Protein AF-A0AA35JV94-F1 (afdb_monomer)

Nearest PDB structures (foldseek):
  1pcf-assembly1_A  TM=8.964E-01  e=5.454E-06  Homo sapiens
  4usg-assembly1_B  TM=8.393E-01  e=4.532E-05  Homo sapiens
  2phe-assembly1_A  TM=7.866E-01  e=9.789E-05  Homo sapiens
  5xyi-assembly1_V  TM=4.281E-01  e=4.138E+00  Trichomonas vaginalis
  3jbo-assembly1_Z  TM=2.261E-01  e=2.816E+00  Plasmodium falciparum 3D7

Sequence (53 aa):
MSVFVILKVKVLIDIREYWMDQEGEMKPGRKGISLNPEQWSQLKEQITDIDEA

Structure (mmCIF, N/CA/C/O backbone):
data_AF-A0AA35JV94-F1
#
_entry.id   AF-A0AA35JV94-F1
#
loop_
_atom_site.group_PDB
_atom_site.id
_atom_site.type_symbol
_atom_site.label_atom_id
_atom_site.label_alt_id
_atom_site.label_comp_id
_atom_site.label_asym_id
_atom_site.label_entity_id
_atom_site.label_seq_id
_atom_site.pdbx_PDB_ins_code
_atom_site.Cartn_x
_atom_site.Cartn_y
_atom_site.Cartn_z
_atom_site.occupancy
_atom_site.B_iso_or_equiv
_atom_site.auth_seq_id
_atom_site.auth_comp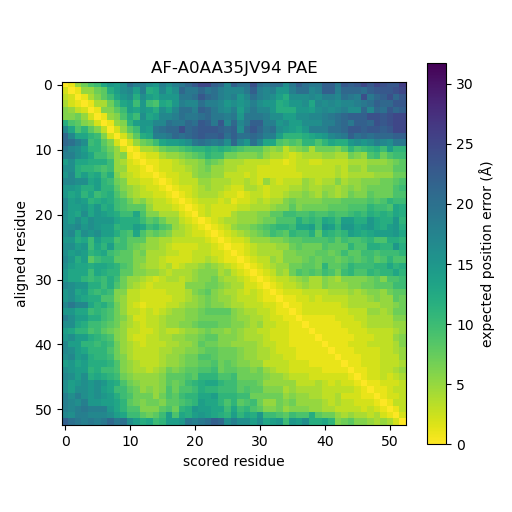_id
_atom_site.auth_asym_id
_atom_site.auth_atom_id
_atom_site.pdbx_PDB_model_num
ATOM 1 N N . MET A 1 1 ? -3.405 -9.710 -11.533 1.00 38.06 1 MET A N 1
ATOM 2 C CA . MET A 1 1 ? -2.173 -10.479 -11.256 1.00 38.06 1 MET A CA 1
ATOM 3 C C . MET A 1 1 ? -1.357 -9.669 -10.254 1.00 38.06 1 MET A C 1
ATOM 5 O O . MET A 1 1 ? -0.773 -8.671 -10.649 1.00 38.06 1 MET A O 1
ATOM 9 N N . SER A 1 2 ? -1.416 -9.995 -8.960 1.00 40.81 2 SER A N 1
ATOM 10 C CA . SER A 1 2 ? -0.720 -9.225 -7.915 1.00 40.81 2 SER A CA 1
ATOM 11 C C . SER A 1 2 ? 0.730 -9.695 -7.805 1.00 40.81 2 SER A C 1
ATOM 13 O O . SER A 1 2 ? 0.975 -10.875 -7.562 1.00 40.81 2 SER A O 1
ATOM 15 N N . VAL A 1 3 ? 1.683 -8.789 -8.024 1.00 50.56 3 VAL A N 1
ATOM 16 C CA . VAL A 1 3 ? 3.123 -9.080 -7.973 1.00 50.56 3 VAL A CA 1
ATOM 17 C C . VAL A 1 3 ? 3.636 -8.739 -6.575 1.00 50.56 3 VAL A C 1
ATOM 19 O O . VAL A 1 3 ? 3.669 -7.575 -6.197 1.00 50.56 3 VAL A O 1
ATOM 22 N N . PHE A 1 4 ? 4.026 -9.754 -5.803 1.00 51.12 4 PHE A N 1
ATOM 23 C CA . PHE A 1 4 ? 4.642 -9.587 -4.484 1.00 51.12 4 PHE A CA 1
ATOM 24 C C . PHE A 1 4 ? 6.169 -9.662 -4.618 1.00 51.12 4 PHE A C 1
ATOM 26 O O . PHE A 1 4 ? 6.698 -10.666 -5.091 1.00 51.12 4 PHE A O 1
ATOM 33 N N . VAL A 1 5 ? 6.886 -8.618 -4.190 1.00 55.91 5 VAL A N 1
ATOM 34 C CA . VAL A 1 5 ? 8.361 -8.573 -4.182 1.00 55.91 5 VAL A CA 1
ATOM 35 C C . VAL A 1 5 ? 8.863 -8.668 -2.739 1.00 55.91 5 VAL A C 1
ATOM 37 O O . VAL A 1 5 ? 8.515 -7.837 -1.906 1.00 55.91 5 VAL A O 1
ATOM 40 N N . ILE A 1 6 ? 9.695 -9.670 -2.433 1.00 48.50 6 ILE A N 1
ATOM 41 C CA . ILE A 1 6 ? 10.268 -9.887 -1.092 1.00 48.50 6 ILE A CA 1
ATOM 42 C C . ILE A 1 6 ? 11.684 -9.293 -1.045 1.00 48.50 6 ILE A C 1
ATOM 44 O O . ILE A 1 6 ? 12.613 -9.848 -1.631 1.00 48.50 6 ILE A O 1
ATOM 48 N N . LEU A 1 7 ? 11.869 -8.182 -0.324 1.00 44.56 7 LEU A N 1
ATOM 49 C CA . LEU A 1 7 ? 13.186 -7.600 -0.027 1.00 44.56 7 LEU A CA 1
ATOM 50 C C . LEU A 1 7 ? 13.697 -8.075 1.346 1.00 44.56 7 LEU A C 1
ATOM 52 O O . LEU A 1 7 ? 12.984 -8.082 2.348 1.00 44.56 7 LEU A O 1
ATOM 56 N N . LYS A 1 8 ? 14.957 -8.519 1.368 1.00 52.47 8 LYS A N 1
ATOM 57 C CA . LYS A 1 8 ? 15.639 -9.203 2.478 1.00 52.47 8 LYS A CA 1
ATOM 58 C C . LYS A 1 8 ? 15.497 -8.421 3.805 1.00 52.47 8 LYS A C 1
ATOM 60 O O . LYS A 1 8 ? 15.953 -7.289 3.910 1.00 52.47 8 LYS A O 1
ATOM 65 N N . VAL A 1 9 ? 14.922 -9.085 4.818 1.00 54.44 9 VAL A N 1
ATOM 66 C CA . VAL A 1 9 ? 14.804 -8.724 6.258 1.00 54.44 9 VAL A CA 1
ATOM 67 C C . VAL A 1 9 ? 13.549 -7.951 6.711 1.00 54.44 9 VAL A C 1
ATOM 69 O O . VAL A 1 9 ? 13.229 -8.003 7.896 1.00 54.44 9 VAL A O 1
ATOM 72 N N . LYS A 1 10 ? 12.735 -7.354 5.832 1.00 61.22 10 LYS A N 1
ATOM 73 C CA . LYS A 1 10 ? 11.404 -6.841 6.229 1.00 61.22 10 LYS A CA 1
ATOM 74 C C . LYS A 1 10 ? 10.376 -7.181 5.158 1.00 61.22 10 LYS A C 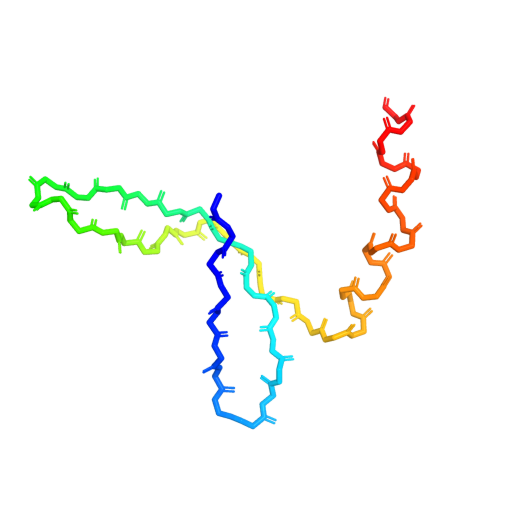1
ATOM 76 O O . LYS A 1 10 ? 10.525 -6.765 4.016 1.00 61.22 10 LYS A O 1
ATOM 81 N N . VAL A 1 11 ? 9.347 -7.947 5.528 1.00 72.88 11 VAL A N 1
ATOM 82 C CA . VAL A 1 11 ? 8.193 -8.194 4.652 1.00 72.88 11 VAL A CA 1
ATOM 83 C C . VAL A 1 11 ? 7.526 -6.844 4.415 1.00 72.88 11 VAL A C 1
ATOM 85 O O . VAL A 1 11 ? 6.957 -6.271 5.338 1.00 72.88 11 VAL A O 1
ATOM 88 N N . LEU A 1 12 ? 7.661 -6.315 3.206 1.00 80.94 12 LEU A N 1
ATOM 89 C CA . LEU A 1 12 ? 6.999 -5.098 2.758 1.00 80.94 12 LEU A CA 1
ATOM 90 C C . LEU A 1 12 ? 6.088 -5.468 1.594 1.00 80.94 12 LEU A C 1
ATOM 92 O O . LEU A 1 12 ? 6.434 -6.310 0.766 1.00 80.94 12 LEU A O 1
ATOM 96 N N . ILE A 1 13 ? 4.918 -4.849 1.552 1.00 83.56 13 ILE A N 1
ATOM 97 C CA . ILE A 1 13 ? 3.922 -5.044 0.507 1.00 83.56 13 ILE A CA 1
ATOM 98 C C . ILE A 1 13 ? 4.018 -3.845 -0.429 1.00 83.56 13 ILE A C 1
ATOM 100 O O . ILE A 1 13 ? 3.588 -2.748 -0.088 1.00 83.56 13 ILE A O 1
ATOM 104 N N . ASP A 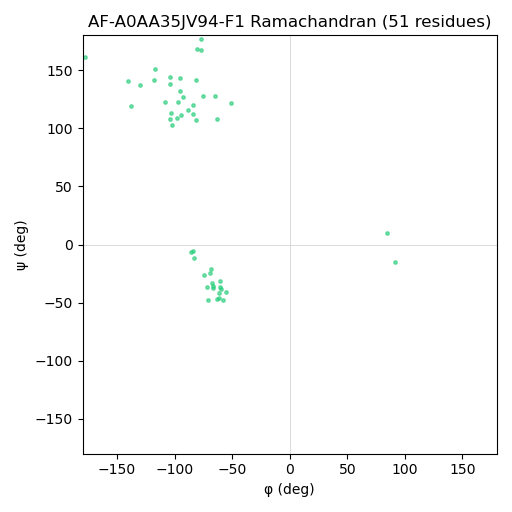1 14 ? 4.649 -4.042 -1.586 1.00 85.00 14 ASP A N 1
ATOM 105 C CA . ASP A 1 14 ? 4.781 -3.010 -2.619 1.00 85.00 14 ASP A CA 1
ATOM 106 C C . ASP A 1 14 ? 3.569 -3.062 -3.558 1.00 85.00 14 ASP A C 1
ATOM 108 O O . ASP A 1 14 ? 3.343 -4.055 -4.248 1.00 85.00 14 ASP A O 1
ATOM 112 N N . ILE A 1 15 ? 2.782 -1.990 -3.569 1.00 86.44 15 ILE A N 1
ATOM 113 C CA . ILE A 1 15 ? 1.675 -1.775 -4.500 1.00 86.44 15 ILE A CA 1
ATOM 114 C C . ILE A 1 15 ? 2.168 -0.754 -5.515 1.00 86.44 15 ILE A C 1
ATOM 116 O O . ILE A 1 15 ? 2.336 0.421 -5.189 1.00 86.44 15 ILE A O 1
ATOM 120 N N . ARG A 1 16 ? 2.432 -1.192 -6.745 1.00 87.44 16 ARG A N 1
ATOM 121 C CA . ARG A 1 16 ? 3.062 -0.358 -7.770 1.00 87.44 16 ARG A CA 1
ATOM 122 C C . ARG A 1 16 ? 2.454 -0.590 -9.137 1.00 87.44 16 ARG A C 1
ATOM 124 O O . ARG A 1 16 ? 2.172 -1.723 -9.517 1.00 87.44 16 ARG A O 1
ATOM 131 N N . GLU A 1 17 ? 2.297 0.496 -9.880 1.00 84.75 17 GLU A N 1
ATOM 132 C CA . GLU A 1 17 ? 1.932 0.451 -11.288 1.00 84.75 17 GLU A CA 1
ATOM 133 C C . GLU A 1 17 ? 3.150 0.026 -12.109 1.00 84.75 17 GLU A C 1
ATOM 135 O O . GLU A 1 17 ? 4.229 0.608 -11.986 1.00 84.75 17 GLU A O 1
ATOM 140 N N . TYR A 1 18 ? 2.981 -0.992 -12.946 1.00 87.44 18 TYR A N 1
ATOM 141 C CA . TYR A 1 18 ? 3.992 -1.413 -13.908 1.00 87.44 18 TYR A CA 1
ATOM 142 C C . TYR A 1 18 ? 3.580 -0.946 -15.295 1.00 87.44 18 TYR A C 1
ATOM 144 O O . TYR A 1 18 ? 2.397 -0.946 -15.633 1.00 87.44 18 TYR A O 1
ATOM 152 N N . TRP A 1 19 ? 4.564 -0.569 -16.098 1.00 85.12 19 TRP A N 1
ATOM 153 C CA . TRP A 1 19 ? 4.379 -0.275 -17.511 1.00 85.12 19 TRP A CA 1
ATOM 154 C C . TRP A 1 19 ? 5.193 -1.267 -18.336 1.00 85.12 19 TRP A C 1
ATOM 156 O O . TRP A 1 19 ? 6.204 -1.794 -17.868 1.00 85.12 19 TRP A O 1
ATOM 166 N N . MET A 1 20 ? 4.712 -1.549 -19.542 1.00 89.75 20 MET A N 1
ATOM 167 C CA . MET A 1 20 ? 5.398 -2.411 -20.496 1.00 89.75 20 MET A CA 1
ATOM 168 C C . MET A 1 20 ? 6.252 -1.531 -21.404 1.00 89.75 20 MET A C 1
ATOM 170 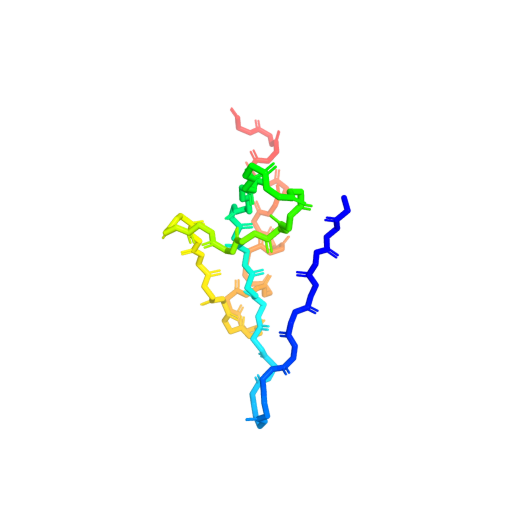O O . MET A 1 20 ? 5.746 -0.551 -21.959 1.00 89.75 20 MET A O 1
ATOM 174 N N . ASP A 1 21 ? 7.541 -1.840 -21.509 1.00 86.12 21 ASP A N 1
ATOM 175 C CA . ASP A 1 21 ? 8.420 -1.159 -22.454 1.00 86.12 21 ASP A CA 1
ATOM 176 C C . ASP A 1 21 ? 8.210 -1.651 -23.894 1.00 86.12 21 ASP A C 1
ATOM 178 O O . ASP A 1 21 ? 7.376 -2.516 -24.174 1.00 86.12 21 ASP A O 1
ATOM 182 N N . GLN A 1 22 ? 8.920 -1.031 -24.837 1.00 87.12 22 GLN A N 1
ATOM 183 C CA . GLN A 1 22 ? 8.817 -1.379 -26.256 1.00 87.12 22 GLN A CA 1
ATOM 184 C C . GLN A 1 22 ? 9.395 -2.772 -26.547 1.00 87.12 22 GLN A C 1
ATOM 186 O O . GLN A 1 22 ? 9.023 -3.385 -27.547 1.00 87.12 22 GLN A O 1
ATOM 191 N N . GLU A 1 23 ? 10.262 -3.281 -25.668 1.00 87.75 23 GLU A N 1
ATOM 192 C CA . GLU A 1 23 ? 10.811 -4.634 -25.707 1.00 87.75 23 GLU A CA 1
ATOM 193 C C . GLU A 1 23 ? 9.896 -5.687 -25.044 1.00 87.75 23 GLU A C 1
ATOM 195 O O . GLU A 1 23 ? 10.162 -6.886 -25.145 1.00 87.75 23 GLU A O 1
ATOM 200 N N . GLY A 1 24 ? 8.790 -5.268 -24.420 1.00 87.06 24 GLY A N 1
ATOM 201 C CA . GLY A 1 24 ? 7.835 -6.145 -23.742 1.00 87.06 24 GLY A CA 1
ATOM 202 C C . GLY A 1 24 ? 8.212 -6.506 -22.301 1.00 87.06 24 GLY A C 1
ATOM 203 O O . GLY A 1 24 ? 7.560 -7.366 -21.703 1.00 87.06 24 GLY A O 1
ATOM 204 N N . GLU A 1 25 ? 9.229 -5.876 -21.709 1.00 88.00 25 GLU A N 1
ATOM 205 C CA . GLU A 1 25 ? 9.565 -6.057 -20.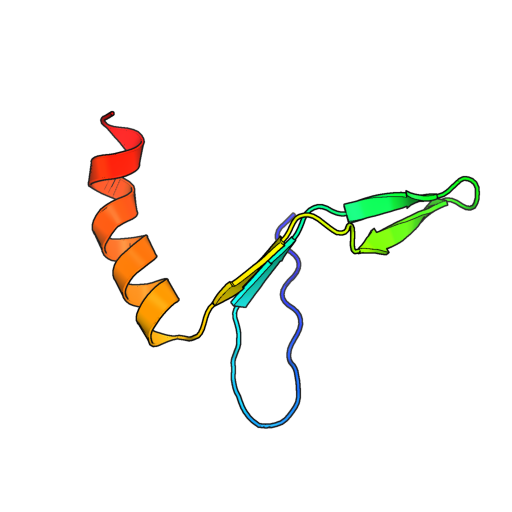301 1.00 88.00 25 GLU A CA 1
ATOM 206 C C . GLU A 1 25 ? 8.665 -5.202 -19.399 1.00 88.00 25 GLU A C 1
ATOM 208 O O . GLU A 1 25 ? 8.322 -4.051 -19.677 1.00 88.00 25 GLU A O 1
ATOM 213 N N . MET A 1 26 ? 8.294 -5.775 -18.257 1.00 86.25 26 MET A N 1
ATOM 214 C CA . MET A 1 26 ? 7.520 -5.078 -17.235 1.00 86.25 26 MET A CA 1
ATOM 215 C C . MET A 1 26 ? 8.466 -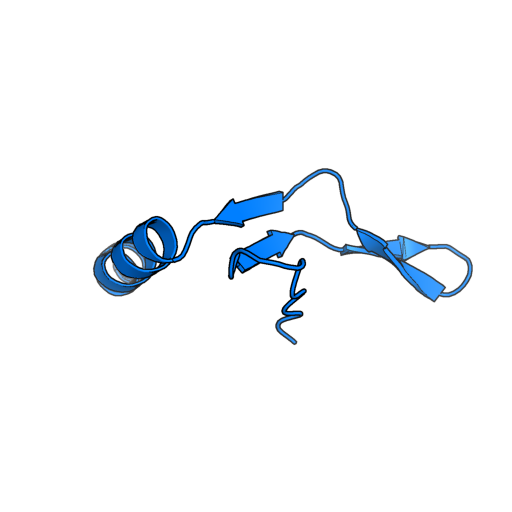4.265 -16.352 1.00 86.25 26 MET A C 1
ATOM 217 O O . MET A 1 26 ? 9.239 -4.825 -15.571 1.00 86.25 26 MET A O 1
ATOM 221 N N . LYS A 1 27 ? 8.384 -2.938 -16.436 1.00 85.00 27 LYS A N 1
ATOM 222 C CA . LYS A 1 27 ? 9.184 -2.019 -15.624 1.00 85.00 27 LYS A CA 1
ATOM 223 C C . LYS A 1 27 ? 8.337 -1.406 -14.506 1.00 85.00 27 LYS A C 1
ATOM 225 O O . LYS A 1 27 ? 7.195 -1.001 -14.740 1.00 85.00 27 LYS A O 1
ATOM 230 N N . PRO A 1 28 ? 8.884 -1.292 -13.284 1.00 86.69 28 PRO A N 1
ATOM 231 C CA . PRO A 1 28 ? 8.202 -0.602 -12.201 1.00 86.69 28 PRO A CA 1
ATOM 232 C C . PRO A 1 28 ? 8.055 0.888 -12.538 1.00 86.69 28 PRO A C 1
ATOM 234 O O . PRO A 1 28 ? 9.025 1.574 -12.868 1.00 86.69 28 PRO A O 1
ATOM 237 N N . GLY A 1 29 ? 6.835 1.406 -12.451 1.00 83.44 29 GLY A N 1
ATOM 238 C CA . GLY A 1 29 ? 6.532 2.823 -12.596 1.00 83.44 29 GLY A CA 1
ATOM 239 C C . GLY A 1 29 ? 6.879 3.635 -11.346 1.00 83.44 29 GLY A C 1
ATOM 240 O O . GLY A 1 29 ? 7.114 3.109 -10.250 1.00 83.44 29 GLY A O 1
ATOM 241 N N . ARG A 1 30 ? 6.879 4.966 -11.501 1.00 84.69 30 ARG A N 1
ATOM 242 C CA . ARG A 1 30 ? 7.068 5.908 -10.380 1.00 84.69 30 ARG A CA 1
ATOM 243 C C . ARG A 1 30 ? 5.878 5.923 -9.417 1.00 84.69 30 ARG A C 1
ATOM 245 O O . ARG A 1 30 ? 6.055 6.275 -8.256 1.00 84.69 30 ARG A O 1
ATOM 252 N N . LYS A 1 31 ? 4.686 5.541 -9.886 1.00 86.69 31 LYS A N 1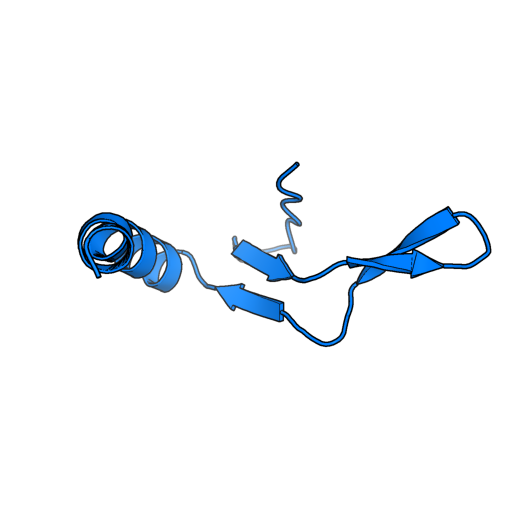
ATOM 253 C CA . LYS A 1 31 ? 3.476 5.445 -9.067 1.00 86.69 31 LYS A CA 1
ATOM 254 C C . LYS A 1 31 ? 3.464 4.122 -8.306 1.00 86.69 31 LYS A C 1
ATOM 256 O O . LYS A 1 31 ? 3.258 3.060 -8.887 1.00 86.69 31 LYS A O 1
ATOM 261 N N . GLY A 1 32 ? 3.690 4.194 -7.003 1.00 85.38 32 GLY A N 1
ATOM 262 C CA . GLY A 1 32 ? 3.566 3.054 -6.108 1.00 85.38 32 GLY A CA 1
ATOM 263 C C . GLY A 1 32 ? 3.839 3.436 -4.663 1.00 85.38 32 GLY A C 1
ATOM 264 O O . GLY A 1 32 ? 4.454 4.468 -4.393 1.00 85.38 32 GLY A O 1
ATOM 265 N N . ILE A 1 33 ? 3.386 2.593 -3.746 1.00 86.81 33 ILE A N 1
ATOM 266 C CA . ILE A 1 33 ? 3.603 2.710 -2.310 1.00 86.81 33 ILE A CA 1
ATOM 267 C C . ILE A 1 33 ? 4.109 1.376 -1.769 1.00 86.81 33 ILE A C 1
ATOM 269 O O . ILE A 1 33 ? 3.609 0.315 -2.136 1.00 86.81 33 ILE A O 1
ATOM 273 N N . SER A 1 34 ? 5.101 1.434 -0.887 1.00 87.94 34 SER A N 1
ATOM 274 C CA . SER A 1 34 ? 5.577 0.267 -0.150 1.00 87.94 34 SER A CA 1
ATOM 275 C C . SER A 1 34 ? 5.019 0.338 1.267 1.00 87.94 34 SER A C 1
ATOM 277 O O . SER A 1 34 ? 5.366 1.240 2.029 1.00 87.94 34 SER A O 1
ATOM 279 N N . LEU A 1 35 ? 4.141 -0.596 1.611 1.00 86.38 35 LEU A N 1
ATOM 280 C CA . LEU A 1 35 ? 3.508 -0.691 2.919 1.00 86.38 35 LEU A CA 1
ATOM 281 C C . LEU A 1 35 ? 4.273 -1.666 3.809 1.00 86.38 35 LEU A C 1
ATOM 283 O O . LEU A 1 35 ? 4.750 -2.710 3.359 1.00 86.38 35 LEU A O 1
ATOM 287 N N . ASN A 1 36 ? 4.362 -1.350 5.094 1.00 87.75 36 ASN A N 1
ATOM 288 C CA . ASN A 1 36 ? 4.780 -2.322 6.096 1.00 87.75 36 ASN A CA 1
ATOM 289 C C . ASN A 1 36 ? 3.596 -3.244 6.490 1.00 87.75 36 ASN A C 1
ATOM 291 O O . ASN A 1 36 ? 2.447 -2.965 6.131 1.00 87.75 36 ASN A O 1
ATOM 295 N N . PRO A 1 37 ? 3.835 -4.353 7.216 1.00 84.69 37 PRO A N 1
ATOM 296 C CA . PRO A 1 37 ? 2.773 -5.299 7.568 1.00 84.69 37 PRO A CA 1
ATOM 297 C C . PRO A 1 37 ? 1.646 -4.694 8.418 1.00 84.69 37 PRO A C 1
ATOM 299 O O . PRO A 1 37 ? 0.498 -5.112 8.294 1.00 84.69 37 PRO A O 1
ATOM 302 N N . GLU A 1 38 ? 1.960 -3.708 9.258 1.00 87.44 38 GLU A N 1
ATOM 303 C CA . GLU A 1 38 ? 0.993 -3.022 10.120 1.00 87.44 38 GLU A CA 1
ATOM 304 C C . GLU A 1 38 ? 0.062 -2.118 9.301 1.00 87.44 38 GLU A C 1
ATOM 306 O O . GLU A 1 38 ? -1.158 -2.234 9.399 1.00 87.44 38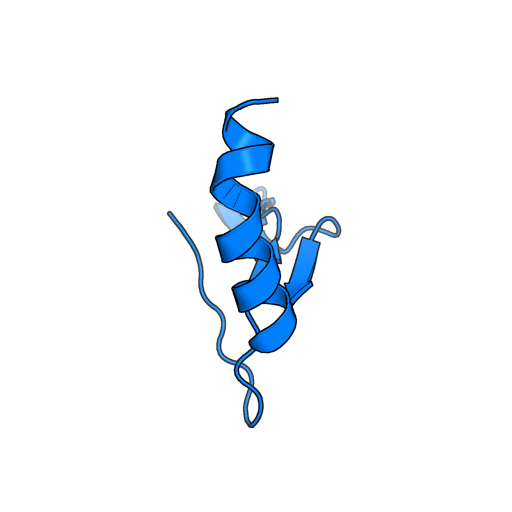 GLU A O 1
ATOM 311 N N . GLN A 1 39 ? 0.627 -1.303 8.407 1.00 86.69 39 GLN A N 1
ATOM 312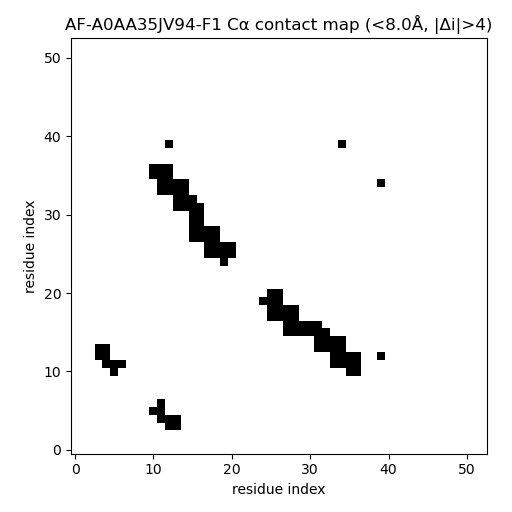 C CA . GLN A 1 39 ? -0.113 -0.468 7.458 1.00 86.69 39 GLN A CA 1
ATOM 313 C C . GLN A 1 39 ? -0.995 -1.312 6.537 1.00 86.69 39 GLN A C 1
ATOM 315 O O . GLN A 1 39 ? -2.120 -0.930 6.232 1.00 86.69 39 GLN A O 1
ATOM 320 N N . TRP A 1 40 ? -0.514 -2.483 6.117 1.00 87.06 40 TRP A N 1
ATOM 321 C CA . TRP A 1 40 ? -1.326 -3.422 5.350 1.00 87.06 40 TRP A CA 1
ATOM 322 C C . TRP A 1 40 ? -2.486 -4.006 6.161 1.00 87.06 40 TRP A C 1
ATOM 324 O O . TRP A 1 40 ? -3.568 -4.202 5.614 1.00 87.06 40 TRP A O 1
ATOM 334 N N . SER A 1 41 ? -2.290 -4.288 7.453 1.00 87.38 41 SER A N 1
ATOM 335 C CA . SER A 1 41 ? -3.384 -4.749 8.315 1.00 87.38 41 SER A CA 1
ATOM 336 C C . SER A 1 41 ? -4.471 -3.687 8.447 1.00 87.38 41 SER A C 1
ATOM 338 O O . SER A 1 41 ? -5.635 -3.996 8.219 1.00 87.38 41 SER A O 1
ATOM 340 N N . GLN A 1 42 ? -4.079 -2.437 8.706 1.00 88.50 42 GLN A N 1
ATOM 341 C CA . GLN A 1 42 ? -5.012 -1.310 8.787 1.00 88.50 42 GLN A CA 1
ATOM 342 C C . GLN A 1 42 ? -5.745 -1.078 7.465 1.00 88.50 42 GLN A C 1
ATOM 344 O O . GLN A 1 42 ? -6.953 -0.862 7.464 1.00 88.50 42 GLN A O 1
ATOM 349 N N . LEU A 1 43 ? -5.036 -1.176 6.332 1.00 87.12 43 LEU A N 1
ATOM 350 C CA . LEU A 1 43 ? -5.663 -1.069 5.019 1.00 87.12 43 LEU A CA 1
ATOM 351 C C . LEU A 1 43 ? -6.752 -2.131 4.862 1.00 87.12 43 LEU A C 1
ATOM 353 O O . LEU A 1 43 ? -7.860 -1.784 4.484 1.00 87.12 43 LEU A O 1
ATOM 357 N N . LYS A 1 44 ? -6.463 -3.397 5.198 1.00 86.31 44 LYS A N 1
ATOM 358 C CA . LYS A 1 44 ? -7.440 -4.494 5.109 1.00 86.31 44 LYS A CA 1
ATOM 359 C C . LYS A 1 44 ? -8.676 -4.281 5.977 1.00 86.31 44 LYS A C 1
ATOM 361 O O . LYS A 1 44 ? -9.755 -4.675 5.559 1.00 86.31 44 LYS A O 1
ATOM 366 N N . GLU A 1 45 ? -8.518 -3.700 7.161 1.00 90.31 45 GLU A N 1
ATOM 367 C CA . GLU A 1 45 ? -9.646 -3.380 8.044 1.00 90.31 45 GLU A CA 1
ATOM 368 C C . GLU A 1 45 ? -10.547 -2.302 7.435 1.00 90.31 45 GLU A C 1
ATOM 370 O O . GLU A 1 45 ? -11.764 -2.397 7.545 1.00 90.31 45 GLU A O 1
ATOM 375 N N . GLN A 1 46 ? -9.957 -1.338 6.727 1.00 87.94 46 GLN A N 1
ATOM 376 C CA . GLN A 1 46 ? -10.682 -0.257 6.057 1.00 87.94 46 GLN A CA 1
ATOM 377 C C . GLN A 1 46 ? -11.185 -0.622 4.651 1.00 87.94 46 GLN A C 1
ATOM 379 O O . GLN A 1 46 ? -11.909 0.172 4.063 1.00 87.94 46 GLN A O 1
ATOM 384 N N . ILE A 1 47 ? -10.834 -1.792 4.086 1.00 88.00 47 ILE A N 1
ATOM 385 C CA . ILE A 1 47 ? -11.288 -2.186 2.734 1.00 88.00 47 ILE A CA 1
ATOM 386 C C . ILE A 1 47 ? -12.815 -2.151 2.644 1.00 88.00 47 ILE A C 1
ATOM 388 O O . ILE A 1 47 ? -13.333 -1.679 1.640 1.00 88.00 47 ILE A O 1
ATOM 392 N N . THR A 1 48 ? -13.520 -2.616 3.678 1.00 84.56 48 THR A N 1
ATOM 393 C CA . THR A 1 48 ? -14.990 -2.631 3.703 1.00 84.56 48 THR A CA 1
ATOM 394 C C . THR A 1 48 ? -15.566 -1.219 3.607 1.00 84.56 48 THR A C 1
ATOM 396 O O . THR A 1 48 ? -16.432 -0.974 2.778 1.00 84.56 48 THR A O 1
ATOM 399 N N . ASP A 1 49 ? -15.028 -0.275 4.383 1.00 87.56 49 ASP A N 1
ATOM 400 C CA . ASP A 1 49 ? -15.474 1.124 4.367 1.00 87.56 49 ASP A CA 1
ATOM 401 C C . ASP A 1 49 ? -15.132 1.822 3.037 1.00 87.56 49 ASP A C 1
ATOM 403 O O . ASP A 1 49 ? -15.864 2.697 2.585 1.00 87.56 49 ASP A O 1
ATOM 407 N N . ILE A 1 50 ? -14.011 1.445 2.407 1.00 85.19 50 ILE A N 1
ATOM 408 C CA . ILE A 1 50 ? -13.589 1.968 1.098 1.00 85.19 50 ILE A CA 1
ATOM 409 C C . ILE A 1 50 ? -14.477 1.430 -0.032 1.00 85.19 50 ILE A C 1
ATOM 411 O O . ILE A 1 50 ? -14.727 2.162 -0.983 1.00 85.19 50 ILE A O 1
ATOM 415 N N . ASP A 1 51 ? -14.921 0.172 0.040 1.00 84.19 51 ASP A N 1
ATOM 416 C CA . ASP A 1 51 ? -15.766 -0.454 -0.992 1.00 84.19 51 ASP A CA 1
ATOM 417 C C . ASP A 1 51 ? -17.221 0.049 -0.940 1.00 84.19 51 ASP A C 1
ATOM 419 O O . ASP A 1 51 ? -17.916 0.061 -1.954 1.00 84.19 51 ASP A O 1
ATOM 423 N N . GLU A 1 52 ? -17.681 0.499 0.232 1.00 85.31 52 GLU A N 1
ATOM 424 C CA . GLU A 1 52 ? -19.016 1.084 0.423 1.00 85.31 52 GLU A CA 1
ATOM 425 C C . GLU A 1 52 ? -19.114 2.583 0.055 1.00 85.31 52 GLU A C 1
ATOM 427 O O . GLU A 1 52 ? -20.230 3.108 -0.026 1.00 85.31 52 GLU A O 1
ATOM 432 N N . ALA A 1 53 ? -17.986 3.272 -0.163 1.00 74.75 53 ALA A N 1
ATOM 433 C CA . ALA A 1 53 ? -17.906 4.714 -0.448 1.00 74.75 53 ALA A CA 1
ATOM 434 C C . ALA A 1 53 ? -18.007 5.061 -1.946 1.00 74.75 53 ALA A C 1
ATOM 436 O O . ALA A 1 53 ? -18.693 6.065 -2.262 1.00 74.75 53 ALA A O 1
#

Radius of gyration: 13.83 Å; Cα contacts (8 Å, |Δi|>4): 52; chains: 1; bounding box: 35×16×36 Å

Organism: NCBI:txid74358

InterPro domains:
  IPR003173 Transcriptional coactivator p15 (PC4), C-terminal [PF02229] (10-45)
  IPR009044 ssDNA-binding transcriptional regulator [G3DSA:2.30.31.10] (5-53)
  IPR009044 ssDNA-binding transcriptional regulator [SSF54447] (10-53)
  IPR045125 RNA polymerase II transcriptional coactivator Sub1/Tcp4-like [PTHR13215] (8-53)

Secondary structure (DSSP, 8-state):
-------TTS--EEEEEEEE-TTS-EEEEEEEEEE-HHHHHHHHHHHHHHH--

pLDDT: mean 79.0, std 14.67, range [38.06, 90.31]

Foldseek 3Di:
DQDQDDDPPFRKGKDFDWDADPVRDTDTDPDIDIHGPVRVVVVVVCVVVVVVD

Mean predicted aligned error: 8.45 Å

Solvent-accessible surface area (backbone atoms only — not comparable to full-atom values): 3444 Å² total; per-residue (Å²): 137,88,71,83,61,85,54,93,94,53,77,41,52,53,51,63,47,66,45,70,50,96,88,68,50,80,42,84,45,90,57,59,50,76,33,46,63,65,58,47,50,54,49,60,69,44,44,62,63,62,73,76,107